Protein AF-A0A942S4Y6-F1 (afdb_monomer_lite)

Radius of gyration: 23.26 Å; chains: 1; bounding box: 68×37×54 Å

Secondary structure (DSSP, 8-state):
-HHHHHHHHHHHHHHHHHHHHGGG-------PPPPPPP-GGGS-GGGS-TTEEEEEE-GGGHHHHHHS--EE-TTS-EE-S-HHHHHHHHHTT--EEEETTHHHHTTSS-HHHHHHTTGGGEEEEE--TTS-HHHHHHHHHT-TTEEEEE-

Foldseek 3Di:
DVVVVVVVVVVVVVVVVVVVVPPPPPPDDDDDDDDDDDDVVPDDPVVADLFKKKFFFDPVCVVLQVVDDWDADPLQFIDSPDVLVSVLSVVQVFNDKDQPCVVVCVPDPCVVVCVVVRSSRMMMTTGDSPDPQVVSQVSQVVDNRTPHMGD

Sequence (151 aa):
MKTLKSVLTVIFCCIFIALFAQQNNESFNVKRGERPPVDLRSVPLDAMESSVLLIKFSEKHEKHLEGDPIEKNRNGNITFGILNVDALCEQFSVKDAHRLFSIIESKNGFTERHKAWGFHLWYKLAIDEKTDVIALVEEFSKLPEIETAEP

pLDDT: mean 85.15, std 12.19, range [54.22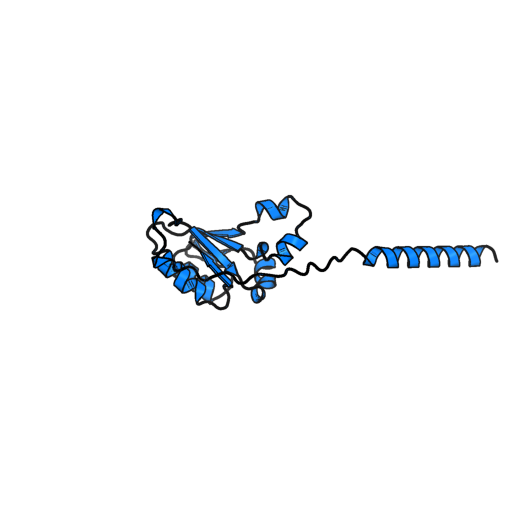, 97.62]

Structure (mmCIF, N/CA/C/O backbone):
data_AF-A0A942S4Y6-F1
#
_entry.id   AF-A0A942S4Y6-F1
#
loop_
_atom_site.group_PDB
_atom_site.id
_atom_site.type_symbol
_atom_site.label_atom_id
_atom_site.label_alt_id
_atom_site.label_comp_id
_atom_site.label_asym_id
_atom_site.label_entity_id
_atom_site.label_seq_id
_atom_site.pdbx_PDB_ins_code
_atom_site.Cartn_x
_atom_site.Cartn_y
_atom_site.Cartn_z
_atom_site.occupancy
_atom_site.B_iso_or_equiv
_atom_site.auth_seq_id
_atom_site.auth_comp_id
_atom_site.auth_asym_id
_atom_site.auth_atom_id
_atom_site.pdbx_PDB_model_num
ATOM 1 N N . MET A 1 1 ? 56.265 12.091 -39.473 1.00 57.72 1 MET A N 1
ATOM 2 C CA . MET A 1 1 ? 55.717 10.708 -39.490 1.00 57.72 1 MET A CA 1
ATOM 3 C C . MET A 1 1 ? 55.570 10.048 -38.114 1.00 57.72 1 MET A C 1
ATOM 5 O O . MET A 1 1 ? 54.661 9.242 -37.978 1.00 57.72 1 MET A O 1
ATOM 9 N N . LYS A 1 2 ? 56.407 10.340 -37.100 1.00 55.44 2 LYS A N 1
ATOM 10 C CA . LYS A 1 2 ? 56.277 9.726 -35.756 1.00 55.44 2 LYS A CA 1
ATOM 11 C C . LYS A 1 2 ? 55.042 10.217 -34.975 1.00 55.44 2 LYS A C 1
ATOM 13 O O . LYS A 1 2 ? 54.347 9.409 -34.378 1.00 55.44 2 LYS A O 1
ATOM 18 N N . THR A 1 3 ? 54.715 11.505 -35.074 1.00 62.59 3 THR A N 1
ATOM 19 C CA . THR A 1 3 ? 53.564 12.134 -34.396 1.00 62.59 3 THR A CA 1
ATOM 20 C C . THR A 1 3 ? 52.209 11.631 -34.901 1.00 62.59 3 THR A C 1
ATOM 22 O O . THR A 1 3 ? 51.333 11.338 -34.098 1.00 62.59 3 THR A O 1
ATOM 25 N N . LEU A 1 4 ? 52.053 11.439 -36.216 1.00 67.94 4 LEU A N 1
ATOM 26 C CA . LEU A 1 4 ? 50.808 10.928 -36.807 1.00 67.94 4 LEU A CA 1
ATOM 27 C C . LEU A 1 4 ? 50.520 9.472 -36.397 1.00 67.94 4 LEU A C 1
ATOM 29 O O . LEU A 1 4 ? 49.372 9.122 -36.146 1.00 67.94 4 LEU A O 1
ATOM 33 N N . LYS A 1 5 ? 51.565 8.640 -36.267 1.00 65.88 5 LYS A N 1
ATOM 34 C CA . LYS A 1 5 ? 51.426 7.261 -35.775 1.00 65.88 5 LYS A CA 1
ATOM 35 C C . LYS A 1 5 ? 50.996 7.231 -34.306 1.00 65.88 5 LYS A C 1
ATOM 37 O O . LYS A 1 5 ? 50.085 6.487 -33.981 1.00 65.88 5 LYS A O 1
ATOM 42 N N . SER A 1 6 ? 51.577 8.076 -33.449 1.00 65.44 6 SER A N 1
ATOM 43 C CA . SER A 1 6 ? 51.181 8.162 -32.034 1.00 65.44 6 SER A CA 1
ATOM 44 C C . SER A 1 6 ? 49.740 8.637 -31.838 1.00 65.44 6 SER A C 1
ATOM 46 O O . SER A 1 6 ? 49.042 8.087 -30.994 1.00 65.44 6 SER A O 1
ATOM 48 N N . VAL A 1 7 ? 49.266 9.603 -32.633 1.00 73.31 7 VAL A N 1
ATOM 49 C CA . VAL A 1 7 ? 47.866 10.066 -32.569 1.00 73.31 7 VAL A CA 1
ATOM 50 C C . VAL A 1 7 ? 46.901 8.955 -32.985 1.00 73.31 7 VAL A C 1
ATOM 52 O O . VAL A 1 7 ? 45.901 8.726 -32.309 1.00 73.31 7 VAL A O 1
ATOM 55 N N . LEU A 1 8 ? 47.228 8.209 -34.044 1.00 73.31 8 LEU A N 1
ATOM 56 C CA . LEU A 1 8 ? 46.394 7.103 -34.512 1.00 73.31 8 LEU A CA 1
ATOM 57 C C . LEU A 1 8 ? 46.310 5.965 -33.479 1.00 73.31 8 LEU A C 1
ATOM 59 O O . LEU A 1 8 ? 45.236 5.406 -33.272 1.00 73.31 8 LEU A O 1
ATOM 63 N N . THR A 1 9 ? 47.410 5.665 -32.778 1.00 74.50 9 THR A N 1
ATOM 64 C CA . THR A 1 9 ? 47.425 4.661 -31.703 1.00 74.50 9 THR A CA 1
ATOM 65 C C . THR A 1 9 ? 46.579 5.083 -30.500 1.00 74.50 9 THR A C 1
ATOM 67 O O . THR A 1 9 ? 45.875 4.251 -29.933 1.00 74.50 9 THR A O 1
ATOM 70 N N . VAL A 1 10 ? 46.603 6.365 -30.119 1.00 77.50 10 VAL A N 1
ATOM 71 C CA . VAL A 1 10 ? 45.775 6.879 -29.011 1.00 77.50 10 VAL A CA 1
ATOM 72 C C . VAL A 1 10 ? 44.292 6.808 -29.367 1.00 77.50 10 VAL A C 1
ATOM 74 O O . VAL A 1 10 ? 43.501 6.328 -28.561 1.00 77.50 10 VAL A O 1
ATOM 77 N N . ILE A 1 11 ? 43.920 7.189 -30.593 1.00 79.44 11 ILE A N 1
ATOM 78 C CA . ILE A 1 11 ? 42.534 7.086 -31.071 1.00 79.44 11 ILE A CA 1
ATOM 79 C C . ILE A 1 11 ? 42.068 5.625 -31.063 1.00 79.44 11 ILE A C 1
ATOM 81 O O . ILE A 1 11 ? 40.984 5.332 -30.564 1.00 79.44 11 ILE A O 1
ATOM 85 N N . PHE A 1 12 ? 42.900 4.698 -31.548 1.00 78.44 12 PHE A N 1
ATOM 86 C CA . PHE A 1 12 ? 42.571 3.272 -31.538 1.00 78.44 12 PHE A CA 1
ATOM 87 C C . PHE A 1 12 ? 42.386 2.732 -30.112 1.00 78.44 12 PHE A C 1
ATOM 89 O O . PHE A 1 12 ? 41.451 1.978 -29.862 1.00 78.44 12 PHE A O 1
ATOM 96 N N . CYS A 1 13 ? 43.215 3.173 -29.161 1.00 78.38 13 CYS A N 1
ATOM 97 C CA . CYS A 1 13 ? 43.097 2.806 -27.749 1.00 78.38 13 CYS A CA 1
ATOM 98 C C . CYS A 1 13 ? 41.799 3.343 -27.118 1.00 78.38 13 CYS A C 1
ATOM 100 O O . CYS A 1 13 ? 41.086 2.599 -26.448 1.00 78.38 13 CYS A O 1
ATOM 102 N N . CYS A 1 14 ? 41.429 4.600 -27.389 1.00 76.50 14 CYS A N 1
ATOM 103 C CA . CYS A 1 14 ? 40.179 5.189 -26.896 1.00 76.50 14 CYS A CA 1
ATOM 104 C C . CYS A 1 14 ? 38.933 4.492 -27.466 1.00 76.50 14 CYS A C 1
ATOM 106 O O . CYS A 1 14 ? 37.972 4.273 -26.731 1.00 76.50 14 CYS A O 1
ATOM 108 N N . ILE A 1 15 ? 38.958 4.101 -28.746 1.00 78.56 15 ILE A N 1
ATOM 109 C CA . ILE A 1 15 ? 37.868 3.335 -29.371 1.00 78.56 15 ILE A CA 1
ATOM 110 C C . ILE A 1 15 ? 37.761 1.942 -28.738 1.00 78.56 15 ILE A C 1
ATOM 112 O O . ILE A 1 15 ? 36.658 1.491 -28.437 1.00 78.56 15 ILE A O 1
ATOM 116 N N . PHE A 1 16 ? 38.892 1.281 -28.471 1.00 74.50 16 PHE A N 1
ATOM 117 C CA . PHE A 1 16 ? 38.907 -0.021 -27.801 1.00 74.50 16 PHE A CA 1
ATOM 118 C C . PHE A 1 16 ? 38.306 0.058 -26.390 1.00 74.50 16 PHE A C 1
ATOM 120 O O . PHE A 1 16 ? 37.473 -0.767 -26.030 1.00 74.50 16 PHE A O 1
ATOM 127 N N . ILE A 1 17 ? 38.660 1.085 -25.610 1.00 74.38 17 ILE A N 1
ATOM 128 C CA . ILE A 1 17 ? 38.122 1.295 -24.255 1.00 74.38 17 ILE A CA 1
ATOM 129 C C . ILE A 1 17 ? 36.610 1.575 -24.291 1.00 74.38 17 ILE A C 1
ATOM 131 O O . ILE A 1 17 ? 35.868 1.030 -23.474 1.00 74.38 17 ILE A O 1
ATOM 135 N N . ALA A 1 18 ? 36.137 2.371 -25.255 1.00 71.00 18 ALA A N 1
ATOM 136 C CA . ALA A 1 18 ? 34.712 2.663 -25.408 1.00 71.00 18 ALA A CA 1
ATOM 137 C C . ALA A 1 18 ? 33.885 1.409 -25.753 1.00 71.00 18 ALA A C 1
ATOM 139 O O . ALA A 1 18 ? 32.773 1.259 -25.251 1.00 71.00 18 ALA A O 1
ATOM 140 N N . LEU A 1 19 ? 34.441 0.482 -26.543 1.00 67.25 19 LEU A N 1
ATOM 141 C CA . LEU A 1 19 ? 33.783 -0.782 -26.899 1.00 67.25 19 LEU A CA 1
ATOM 142 C C . LEU A 1 19 ? 33.679 -1.756 -25.710 1.00 67.25 19 LEU A C 1
ATOM 144 O O . LEU A 1 19 ? 32.670 -2.446 -25.582 1.00 67.25 19 LEU A O 1
ATOM 148 N N . PHE A 1 20 ? 34.666 -1.785 -24.807 1.00 61.12 20 PHE A N 1
ATOM 149 C CA . PHE A 1 20 ? 34.602 -2.607 -23.587 1.00 61.12 20 PHE A CA 1
ATOM 150 C C . PHE A 1 20 ? 33.654 -2.041 -22.520 1.00 61.12 20 PHE A C 1
ATOM 152 O O . PHE A 1 20 ? 33.055 -2.805 -21.764 1.00 61.12 20 PHE A O 1
ATOM 159 N N . ALA A 1 21 ? 33.467 -0.719 -22.470 1.00 60.09 21 ALA A N 1
ATOM 160 C CA . ALA A 1 21 ? 32.578 -0.080 -21.498 1.00 60.09 21 ALA A CA 1
ATOM 161 C C . ALA A 1 21 ? 31.088 -0.426 -21.701 1.00 60.09 21 ALA A C 1
ATOM 163 O O . ALA A 1 21 ? 30.297 -0.294 -20.769 1.00 60.09 21 ALA A O 1
ATOM 164 N N . GLN A 1 22 ? 30.691 -0.897 -22.890 1.00 57.00 22 GLN A N 1
ATOM 165 C CA . GLN A 1 22 ? 29.293 -1.224 -23.201 1.00 57.00 22 GLN A CA 1
ATOM 166 C C . GLN A 1 22 ? 28.842 -2.624 -22.738 1.00 57.00 22 GLN A C 1
ATOM 168 O O . GLN A 1 22 ? 27.658 -2.930 -22.853 1.00 57.00 22 GLN A O 1
ATOM 173 N N . GLN A 1 23 ? 29.727 -3.478 -22.204 1.00 54.59 23 GLN A N 1
ATOM 174 C CA . GLN A 1 23 ? 29.368 -4.868 -21.868 1.00 54.59 23 GLN A CA 1
ATOM 175 C C . GLN A 1 23 ? 28.644 -5.068 -20.522 1.00 54.59 23 GLN A C 1
ATOM 177 O O . GLN A 1 23 ? 28.153 -6.165 -20.280 1.00 54.59 23 GLN A O 1
ATOM 182 N N . ASN A 1 24 ? 28.523 -4.046 -19.667 1.00 55.03 24 ASN A N 1
ATOM 183 C CA . ASN A 1 24 ? 28.030 -4.230 -18.289 1.00 55.03 24 ASN A CA 1
ATOM 184 C C . ASN A 1 24 ? 26.543 -3.899 -18.059 1.00 55.03 24 ASN A C 1
ATOM 186 O O . ASN A 1 24 ? 26.089 -3.936 -16.918 1.00 55.03 24 ASN A O 1
ATOM 190 N N . ASN A 1 25 ? 25.761 -3.614 -19.103 1.00 54.22 25 ASN A N 1
ATOM 191 C CA . ASN A 1 25 ? 24.304 -3.523 -18.969 1.00 54.22 25 ASN A CA 1
ATOM 192 C C . ASN A 1 25 ? 23.693 -4.923 -19.092 1.00 54.22 25 ASN A C 1
ATOM 194 O O . ASN A 1 25 ? 23.135 -5.278 -20.130 1.00 54.22 25 ASN A O 1
ATOM 198 N N . GLU A 1 26 ? 23.809 -5.733 -18.038 1.00 58.25 26 GLU A N 1
ATOM 199 C CA . GLU A 1 26 ? 22.995 -6.942 -17.935 1.00 58.25 26 GLU A CA 1
ATOM 200 C C . GLU A 1 26 ? 21.524 -6.532 -17.821 1.00 58.25 26 GLU A C 1
ATOM 202 O O . GLU A 1 26 ? 21.033 -6.156 -16.759 1.00 58.25 26 GLU A O 1
ATOM 207 N N . SER A 1 27 ? 20.799 -6.584 -18.938 1.00 59.25 27 SER A N 1
ATOM 208 C CA . SER A 1 27 ? 19.344 -6.501 -18.925 1.00 59.25 27 SER A CA 1
ATOM 209 C C . SER A 1 27 ? 18.805 -7.742 -18.208 1.00 59.25 27 SER A C 1
ATOM 211 O O . SER A 1 27 ? 18.756 -8.831 -18.788 1.00 59.25 27 SER A O 1
ATOM 213 N N . PHE A 1 28 ? 18.444 -7.605 -16.932 1.00 67.81 28 PHE A N 1
ATOM 214 C CA . PHE A 1 28 ? 17.877 -8.696 -16.144 1.00 67.81 28 PHE A CA 1
ATOM 215 C C . PHE A 1 28 ? 16.510 -9.104 -16.720 1.00 67.81 28 PHE A C 1
ATOM 217 O O . PHE A 1 28 ? 15.516 -8.409 -16.537 1.00 67.81 28 PHE A O 1
ATOM 224 N N . ASN A 1 29 ? 16.442 -10.241 -17.418 1.00 71.19 29 ASN A N 1
ATOM 225 C CA . ASN A 1 29 ? 15.181 -10.798 -17.915 1.00 71.19 29 ASN A CA 1
ATOM 226 C C . ASN A 1 29 ? 14.550 -11.704 -16.845 1.00 71.19 29 ASN A C 1
ATOM 228 O O . ASN A 1 29 ? 14.856 -12.897 -16.763 1.00 71.19 29 ASN A O 1
ATOM 232 N N . VAL A 1 30 ? 13.705 -11.125 -15.989 1.00 71.75 30 VAL A N 1
ATOM 233 C CA . VAL A 1 30 ? 13.006 -11.858 -14.925 1.00 71.75 30 VAL A CA 1
ATOM 234 C C . VAL A 1 30 ? 11.792 -12.580 -15.512 1.00 71.75 30 VAL A C 1
ATOM 236 O O . VAL A 1 30 ? 10.813 -11.957 -15.911 1.00 71.75 30 VAL A O 1
ATOM 239 N N . LYS A 1 31 ? 11.826 -13.917 -15.523 1.00 76.75 31 LYS A N 1
ATOM 240 C CA . LYS A 1 31 ? 10.651 -14.743 -15.834 1.00 76.75 31 LYS A CA 1
ATOM 241 C C . LYS A 1 31 ? 9.831 -14.941 -14.562 1.00 76.75 31 LYS A C 1
ATOM 243 O O . LYS A 1 31 ? 10.237 -15.702 -13.686 1.00 76.75 31 LYS A O 1
ATOM 248 N N . ARG A 1 32 ? 8.699 -14.244 -14.453 1.00 72.19 32 ARG A N 1
ATOM 249 C CA . ARG A 1 32 ? 7.766 -14.396 -13.328 1.00 72.19 32 ARG A CA 1
ATOM 250 C C . ARG A 1 32 ? 6.887 -15.628 -13.542 1.00 72.19 32 ARG A C 1
ATOM 252 O O . ARG A 1 32 ? 6.434 -15.874 -14.657 1.00 72.19 32 ARG A O 1
ATOM 259 N N . GLY A 1 33 ? 6.675 -16.401 -12.481 1.00 78.56 33 GLY A N 1
ATOM 260 C CA . GLY A 1 33 ? 5.610 -17.403 -12.444 1.00 78.56 33 GLY A CA 1
ATOM 261 C C . GLY A 1 33 ? 4.266 -16.748 -12.119 1.00 78.56 33 GLY A C 1
ATOM 262 O O . GLY A 1 33 ? 4.236 -15.637 -11.589 1.00 78.56 33 GLY A O 1
ATOM 263 N N . GLU A 1 34 ? 3.164 -17.431 -12.418 1.00 74.19 34 GLU A N 1
ATOM 264 C CA . GLU A 1 34 ? 1.840 -17.005 -11.958 1.00 74.19 34 GLU A CA 1
ATOM 265 C C . GLU A 1 34 ? 1.722 -17.254 -10.451 1.00 74.19 34 GLU A C 1
ATOM 267 O O . GLU A 1 34 ? 2.025 -18.348 -9.965 1.00 74.19 34 GLU A O 1
ATOM 272 N N . ARG A 1 35 ? 1.298 -16.235 -9.696 1.00 75.12 35 ARG A N 1
ATOM 273 C CA . ARG A 1 35 ? 0.971 -16.407 -8.280 1.00 75.12 35 ARG A CA 1
ATOM 274 C C . ARG A 1 35 ? -0.421 -17.044 -8.188 1.00 75.12 35 ARG A C 1
ATOM 276 O O . ARG A 1 35 ? -1.365 -16.453 -8.712 1.00 75.12 35 ARG A O 1
ATOM 283 N N . PRO A 1 36 ? -0.584 -18.213 -7.542 1.00 81.12 36 PRO A N 1
ATOM 284 C CA . PRO A 1 36 ? -1.907 -18.791 -7.360 1.00 81.12 36 PRO A CA 1
ATOM 285 C C . PRO A 1 36 ? -2.760 -17.878 -6.464 1.00 81.12 36 PRO A C 1
ATOM 287 O O . PRO A 1 36 ? -2.232 -17.313 -5.499 1.00 81.12 36 PRO A O 1
ATOM 290 N N . PRO A 1 37 ? -4.063 -17.728 -6.754 1.00 81.69 37 PRO A N 1
ATOM 291 C CA . PRO A 1 37 ? -4.955 -16.971 -5.891 1.00 81.69 37 PRO A CA 1
ATOM 292 C C . PRO A 1 37 ? -5.077 -17.668 -4.532 1.00 81.69 37 PRO A C 1
ATOM 294 O O . PRO A 1 37 ? -5.233 -18.889 -4.460 1.00 81.69 37 PRO A O 1
ATOM 297 N N . VAL A 1 38 ? -5.004 -16.884 -3.459 1.00 84.44 38 VAL A N 1
ATOM 298 C CA . VAL A 1 38 ? -5.196 -17.354 -2.084 1.00 84.44 38 VAL A CA 1
ATOM 299 C C . VAL A 1 38 ? -6.588 -16.929 -1.633 1.00 84.44 38 VAL A C 1
ATOM 301 O O . VAL A 1 38 ? -6.921 -15.749 -1.696 1.00 84.44 38 VAL A O 1
ATOM 304 N N . ASP A 1 39 ? -7.401 -17.878 -1.169 1.00 89.19 39 ASP A N 1
ATOM 305 C CA . ASP A 1 39 ? -8.663 -17.557 -0.503 1.00 89.19 39 ASP A CA 1
ATOM 306 C C . ASP A 1 39 ? -8.388 -17.196 0.959 1.00 89.19 39 ASP A C 1
ATOM 308 O O . ASP A 1 39 ? -8.274 -18.074 1.817 1.00 89.19 39 ASP A O 1
ATOM 312 N N . LEU A 1 40 ? -8.283 -15.896 1.243 1.00 88.81 40 LEU A N 1
ATOM 313 C CA . LEU A 1 40 ? -7.998 -15.377 2.584 1.00 88.81 40 LEU A CA 1
ATOM 314 C C . LEU A 1 40 ? -9.048 -15.788 3.622 1.00 88.81 40 LEU A C 1
ATOM 316 O O . LEU A 1 40 ? -8.729 -15.895 4.800 1.00 88.81 40 LEU A O 1
ATOM 320 N N . ARG A 1 41 ? -10.284 -16.091 3.206 1.00 89.75 41 ARG A N 1
ATOM 321 C CA . ARG A 1 41 ? -11.346 -16.523 4.129 1.00 89.75 41 ARG A CA 1
ATOM 322 C C . ARG A 1 41 ? -11.156 -17.961 4.604 1.00 89.75 41 ARG A C 1
ATOM 324 O O . ARG A 1 41 ? -11.755 -18.360 5.599 1.00 89.75 41 ARG A O 1
ATOM 331 N N . SER A 1 42 ? -10.330 -18.732 3.899 1.00 90.88 42 SER A N 1
ATOM 332 C CA . SER A 1 42 ? -9.935 -20.087 4.292 1.00 90.88 42 SER A CA 1
ATOM 333 C C . SER A 1 42 ? -8.698 -20.115 5.199 1.00 90.88 42 SER A C 1
ATOM 335 O O . SER A 1 42 ? -8.384 -21.160 5.772 1.00 90.88 42 SER A O 1
ATOM 337 N N . VAL A 1 43 ? -8.002 -18.980 5.339 1.00 89.50 43 VAL A N 1
ATOM 338 C CA . VAL A 1 43 ? -6.787 -18.854 6.148 1.00 89.50 43 VAL A CA 1
ATOM 339 C C . VAL A 1 43 ? -7.166 -18.629 7.620 1.00 89.50 43 VAL A C 1
ATOM 341 O O . VAL A 1 43 ? -7.983 -17.756 7.916 1.00 89.50 43 VAL A O 1
ATOM 344 N N . PRO A 1 44 ? -6.593 -19.393 8.568 1.00 90.19 44 PRO A N 1
ATOM 345 C CA . PRO A 1 44 ? -6.776 -19.151 9.997 1.00 90.19 44 PRO A CA 1
ATOM 346 C C . PRO A 1 44 ? -6.339 -17.739 10.422 1.00 90.19 44 PRO A C 1
ATOM 348 O O . PRO A 1 44 ? -5.318 -17.236 9.958 1.00 90.19 44 PRO A O 1
ATOM 351 N N . LEU A 1 45 ? -7.084 -17.105 11.335 1.00 85.31 45 LEU A N 1
ATOM 352 C CA . LEU A 1 45 ? -6.795 -15.734 11.793 1.00 85.31 45 LEU A CA 1
ATOM 353 C C . LEU A 1 45 ? -5.422 -15.591 12.467 1.00 85.31 45 LEU A C 1
ATOM 355 O O . LEU A 1 45 ? -4.814 -14.533 12.388 1.00 85.31 45 LEU A O 1
ATOM 359 N N . ASP A 1 46 ? -4.931 -16.644 13.118 1.00 88.31 46 ASP A N 1
ATOM 360 C CA . ASP A 1 46 ? -3.615 -16.683 13.764 1.00 88.31 46 ASP A CA 1
ATOM 361 C C . ASP A 1 46 ? -2.447 -16.784 12.769 1.00 88.31 46 ASP A C 1
ATOM 363 O O . ASP A 1 46 ? -1.297 -16.577 13.152 1.00 88.31 46 ASP A O 1
ATOM 367 N N . ALA A 1 47 ? -2.737 -17.069 11.497 1.00 88.75 47 ALA A N 1
ATOM 368 C CA . ALA A 1 47 ? -1.770 -17.052 10.407 1.00 88.75 47 ALA A CA 1
ATOM 369 C C . ALA A 1 47 ? -1.696 -15.694 9.675 1.00 88.75 47 ALA A C 1
ATOM 371 O O . ALA A 1 47 ? -0.939 -15.585 8.711 1.00 88.75 47 ALA A O 1
ATOM 372 N N . MET A 1 48 ? -2.463 -14.681 10.105 1.00 89.31 48 MET A N 1
ATOM 373 C CA . MET A 1 48 ? -2.503 -13.334 9.511 1.00 89.31 48 MET A CA 1
ATOM 374 C C . MET A 1 48 ? -1.995 -12.269 10.495 1.00 89.31 48 MET A C 1
ATOM 376 O O . MET A 1 48 ? -2.243 -12.364 11.699 1.00 89.31 48 MET A O 1
ATOM 380 N N . GLU A 1 49 ? -1.318 -11.226 10.000 1.00 89.44 49 GLU A N 1
ATOM 381 C CA . GLU A 1 49 ? -0.890 -10.093 10.830 1.00 89.44 49 GLU A CA 1
ATOM 382 C C . GLU A 1 49 ? -1.968 -8.994 10.826 1.00 89.44 49 GLU A C 1
ATOM 384 O O . GLU A 1 49 ? -2.021 -8.135 9.954 1.00 89.44 49 GLU A O 1
ATOM 389 N N . SER A 1 50 ? -2.825 -8.954 11.850 1.00 87.56 50 SER A N 1
ATOM 390 C CA . SER A 1 50 ? -3.979 -8.033 11.896 1.00 87.56 50 SER A CA 1
ATOM 391 C C . SER A 1 50 ? -3.647 -6.530 11.912 1.00 87.56 50 SER A C 1
ATOM 393 O O . SER A 1 50 ? -4.532 -5.712 11.674 1.00 87.56 50 SER A O 1
ATOM 395 N N . SER A 1 51 ? -2.402 -6.143 12.206 1.00 92.94 51 SER A N 1
ATOM 396 C CA . SER A 1 51 ? -1.948 -4.740 12.252 1.00 92.94 51 SER A CA 1
ATOM 397 C C . SER A 1 51 ? -1.175 -4.298 11.009 1.00 92.94 51 SER A C 1
ATOM 399 O O . SER A 1 51 ? -0.664 -3.172 10.959 1.00 92.94 51 SER A O 1
ATOM 401 N N . VAL A 1 52 ? -1.061 -5.165 10.003 1.00 94.75 52 VAL A N 1
ATOM 402 C CA . VAL A 1 52 ? -0.193 -4.948 8.851 1.00 94.75 52 VAL A CA 1
ATOM 403 C C . VAL A 1 52 ? -0.954 -5.185 7.556 1.00 94.75 52 VAL A C 1
ATOM 405 O O . VAL A 1 52 ? -1.694 -6.145 7.410 1.00 94.75 52 VAL A O 1
ATOM 408 N N . LEU A 1 53 ? -0.730 -4.298 6.589 1.00 96.38 53 LEU A N 1
ATOM 409 C CA . LEU A 1 53 ? -1.073 -4.537 5.195 1.00 96.38 53 LEU A CA 1
ATOM 410 C C . LEU A 1 53 ? 0.193 -4.400 4.355 1.00 96.38 53 LEU A C 1
ATOM 412 O O . LEU A 1 53 ? 0.875 -3.373 4.396 1.00 96.38 53 LEU A O 1
ATOM 416 N N . LEU A 1 54 ? 0.501 -5.417 3.564 1.00 96.94 54 LEU A N 1
ATOM 417 C CA . LEU A 1 54 ? 1.526 -5.348 2.536 1.00 96.94 54 LEU A CA 1
ATOM 418 C C . LEU A 1 54 ? 0.860 -5.037 1.203 1.00 96.94 54 LEU A C 1
ATOM 420 O O . LEU A 1 54 ? -0.072 -5.723 0.796 1.00 96.94 54 LEU A O 1
ATOM 424 N N . ILE A 1 55 ? 1.356 -4.025 0.499 1.00 97.00 55 ILE A N 1
ATOM 425 C CA . ILE A 1 55 ? 0.909 -3.715 -0.859 1.00 97.00 55 ILE A CA 1
ATOM 426 C C . ILE A 1 55 ? 2.101 -3.660 -1.797 1.00 97.00 55 ILE A C 1
ATOM 428 O O . ILE A 1 55 ? 3.176 -3.169 -1.441 1.00 97.00 55 ILE A O 1
ATOM 432 N N . LYS A 1 56 ? 1.892 -4.128 -3.021 1.00 96.31 56 LYS A N 1
ATOM 433 C CA . LYS A 1 56 ? 2.809 -3.917 -4.131 1.00 96.31 56 LYS A CA 1
ATOM 434 C C . LYS A 1 56 ? 2.126 -3.046 -5.166 1.00 96.31 56 LYS A C 1
ATOM 436 O O . LYS A 1 56 ? 1.086 -3.425 -5.699 1.00 96.31 56 LYS A O 1
ATOM 441 N N . PHE A 1 57 ? 2.721 -1.907 -5.482 1.00 97.00 57 PHE A N 1
ATOM 442 C CA . PHE A 1 57 ? 2.237 -1.075 -6.576 1.00 97.00 57 PHE A CA 1
ATOM 443 C C . PHE A 1 57 ? 2.553 -1.707 -7.932 1.00 97.00 57 PHE A C 1
ATOM 445 O O . PHE A 1 57 ? 3.553 -2.403 -8.107 1.00 97.00 57 PHE A O 1
ATOM 452 N N . SER A 1 58 ? 1.700 -1.427 -8.909 1.00 95.56 58 SER A N 1
ATOM 453 C CA . SER A 1 58 ? 1.954 -1.741 -10.310 1.00 95.56 58 SER A CA 1
ATOM 454 C C . SER A 1 58 ? 3.144 -0.943 -10.851 1.00 95.56 58 SER A C 1
ATOM 456 O O . SER A 1 58 ? 3.340 0.226 -10.519 1.00 95.56 58 SER A O 1
ATOM 458 N N . GLU A 1 59 ? 3.891 -1.542 -11.780 1.00 93.31 59 GLU A N 1
ATOM 459 C CA . GLU A 1 59 ? 5.068 -0.924 -12.424 1.00 93.31 59 GLU A CA 1
ATOM 460 C C . GLU A 1 59 ? 4.755 0.416 -13.111 1.00 93.31 59 GLU A C 1
ATOM 462 O O . GLU A 1 59 ? 5.618 1.278 -13.252 1.00 93.31 59 GLU A O 1
ATOM 467 N N . LYS A 1 60 ? 3.490 0.651 -13.484 1.00 94.62 60 LYS A N 1
ATOM 468 C CA . LYS A 1 60 ? 3.036 1.930 -14.053 1.00 94.62 60 LYS A CA 1
ATOM 469 C C . LYS A 1 60 ? 3.261 3.121 -13.113 1.00 94.62 60 LYS A C 1
ATOM 471 O O . LYS A 1 60 ? 3.356 4.245 -13.598 1.00 94.62 60 LYS A O 1
ATOM 476 N N . HIS A 1 61 ? 3.351 2.875 -11.806 1.00 93.31 61 HIS A N 1
ATOM 477 C CA . HIS A 1 61 ? 3.521 3.898 -10.775 1.00 93.31 61 HIS A CA 1
ATOM 478 C C . HIS A 1 61 ? 4.961 4.004 -10.256 1.00 93.31 61 HIS A C 1
ATOM 480 O O . HIS A 1 61 ? 5.226 4.840 -9.399 1.00 93.31 61 HIS A O 1
ATOM 486 N N . GLU A 1 62 ? 5.910 3.229 -10.794 1.00 91.62 62 GLU A N 1
ATOM 487 C CA . GLU A 1 62 ? 7.316 3.238 -10.360 1.00 91.62 62 GLU A CA 1
ATOM 488 C C . GLU A 1 62 ? 7.912 4.651 -10.349 1.00 91.62 62 GLU A C 1
ATOM 490 O O . GLU A 1 62 ? 8.387 5.120 -9.319 1.00 91.62 62 GLU A O 1
ATOM 495 N N . LYS A 1 63 ? 7.804 5.379 -11.467 1.00 90.69 63 LYS A N 1
ATOM 496 C CA . LYS A 1 63 ? 8.373 6.733 -11.589 1.00 90.69 63 LYS A CA 1
ATOM 497 C C . LYS A 1 63 ? 7.786 7.733 -10.596 1.00 90.69 63 LYS A C 1
ATOM 499 O O . LYS A 1 63 ? 8.491 8.635 -10.160 1.00 90.69 63 LYS A O 1
ATOM 504 N N . HIS A 1 64 ? 6.501 7.584 -10.279 1.00 91.94 64 HIS A N 1
ATOM 505 C CA . HIS A 1 64 ? 5.810 8.416 -9.295 1.00 91.94 64 HIS A CA 1
ATOM 506 C C . HIS A 1 64 ? 6.384 8.159 -7.898 1.00 91.94 64 HIS A C 1
ATOM 508 O O . HIS A 1 64 ? 6.828 9.076 -7.219 1.00 91.94 64 HIS A O 1
ATOM 514 N N . LEU A 1 65 ? 6.489 6.884 -7.523 1.00 90.94 65 LEU A N 1
ATOM 515 C CA . LEU A 1 65 ? 6.970 6.441 -6.211 1.00 90.94 65 LEU A CA 1
ATOM 516 C C . LEU A 1 65 ? 8.481 6.646 -5.991 1.00 90.94 65 LEU A C 1
ATOM 518 O O . LEU A 1 65 ? 8.942 6.673 -4.849 1.00 90.94 65 LEU A O 1
ATOM 522 N N . GLU A 1 66 ? 9.270 6.757 -7.062 1.00 86.50 66 GLU A N 1
ATOM 523 C CA . GLU A 1 66 ? 10.684 7.143 -6.981 1.00 86.50 66 GLU A CA 1
ATOM 524 C C . GLU A 1 66 ? 10.872 8.645 -6.732 1.00 86.50 66 GLU A C 1
ATOM 526 O O . GLU A 1 66 ? 11.809 9.030 -6.027 1.00 86.50 66 GLU A O 1
ATOM 531 N N . GLY A 1 67 ? 10.019 9.477 -7.337 1.00 77.19 67 GLY A N 1
ATOM 532 C CA . GLY A 1 67 ? 10.112 10.935 -7.276 1.00 77.19 67 GLY A CA 1
ATOM 533 C C . GLY A 1 67 ? 9.518 11.532 -6.004 1.00 77.19 67 GLY A C 1
ATOM 534 O O . GLY A 1 67 ? 10.081 12.491 -5.473 1.00 77.19 67 GLY A O 1
ATOM 535 N N . ASP A 1 68 ? 8.439 10.932 -5.500 1.00 71.38 68 ASP A N 1
ATOM 536 C CA . ASP A 1 68 ? 7.659 11.484 -4.398 1.00 71.38 68 ASP A CA 1
ATOM 537 C C . ASP A 1 68 ? 7.818 10.641 -3.119 1.00 71.38 68 ASP A C 1
ATOM 539 O O . ASP A 1 68 ? 7.502 9.445 -3.100 1.00 71.38 68 ASP A O 1
ATOM 543 N N . PRO A 1 69 ? 8.328 11.227 -2.018 1.00 73.44 69 PRO A N 1
ATOM 544 C CA . PRO A 1 69 ? 8.373 10.543 -0.736 1.00 73.44 69 PRO A CA 1
ATOM 545 C C . PRO A 1 69 ? 6.956 10.343 -0.182 1.00 73.44 69 PRO A C 1
ATOM 547 O O . PRO A 1 69 ? 6.051 11.127 -0.442 1.00 73.44 69 PRO A O 1
ATOM 550 N N . ILE A 1 70 ? 6.775 9.302 0.632 1.00 90.75 70 ILE A N 1
ATOM 551 C CA . ILE A 1 70 ? 5.534 9.098 1.387 1.00 90.75 70 ILE A CA 1
ATOM 552 C C . ILE A 1 70 ? 5.318 10.305 2.308 1.00 90.75 70 ILE A C 1
ATOM 554 O O . ILE A 1 70 ? 6.203 10.648 3.098 1.00 90.75 70 ILE A O 1
ATOM 558 N N . GLU A 1 71 ? 4.134 10.908 2.251 1.00 93.69 71 GLU A N 1
ATOM 559 C CA . GLU A 1 71 ? 3.775 12.058 3.078 1.00 93.69 71 GLU A CA 1
ATOM 560 C C . GLU A 1 71 ? 2.638 11.729 4.049 1.00 93.69 71 GLU A C 1
ATOM 562 O O . GLU A 1 71 ? 2.028 10.659 4.008 1.00 93.69 71 GLU A O 1
ATOM 567 N N . LYS A 1 72 ? 2.365 12.666 4.960 1.00 94.75 72 LYS A N 1
ATOM 568 C CA . LYS A 1 72 ? 1.190 12.632 5.830 1.00 94.75 72 LYS A CA 1
ATOM 569 C C . LYS A 1 72 ? 0.297 13.820 5.523 1.00 94.75 72 LYS A C 1
ATOM 571 O O . LYS A 1 72 ? 0.761 14.959 5.493 1.00 94.75 72 LYS A O 1
ATOM 576 N N . ASN A 1 73 ? -0.997 13.566 5.366 1.00 92.44 73 ASN A N 1
ATOM 577 C CA . ASN A 1 73 ? -1.984 14.623 5.209 1.00 92.44 73 ASN A CA 1
ATOM 578 C C . ASN A 1 73 ? -2.273 15.339 6.545 1.00 92.44 73 ASN A C 1
ATOM 580 O O . ASN A 1 73 ? -1.752 14.990 7.608 1.00 92.44 73 ASN A O 1
ATOM 584 N N . ARG A 1 74 ? -3.162 16.340 6.510 1.00 91.44 74 ARG A N 1
ATOM 585 C CA . ARG A 1 74 ? -3.551 17.137 7.694 1.00 91.44 74 ARG A CA 1
ATOM 586 C C . ARG A 1 74 ? -4.190 16.312 8.819 1.00 91.44 74 ARG A C 1
ATOM 588 O O . ARG A 1 74 ? -4.130 16.728 9.971 1.00 91.44 74 ARG A O 1
ATOM 595 N N . ASN A 1 75 ? -4.765 15.156 8.490 1.00 90.94 75 ASN A N 1
ATOM 596 C CA . ASN A 1 75 ? -5.392 14.221 9.429 1.00 90.94 75 ASN A CA 1
ATOM 597 C C . ASN A 1 75 ? -4.382 13.189 9.982 1.00 90.94 75 ASN A C 1
ATOM 599 O O . ASN A 1 75 ? -4.742 12.293 10.753 1.00 90.94 75 ASN A O 1
ATOM 603 N N . GLY A 1 76 ? -3.109 13.301 9.584 1.00 92.88 76 GLY A N 1
ATOM 604 C CA . GLY A 1 76 ? -2.036 12.383 9.953 1.00 92.88 76 GLY A CA 1
ATOM 605 C C . GLY A 1 76 ? -2.112 11.023 9.256 1.00 92.88 76 GLY A C 1
ATOM 606 O O . GLY A 1 76 ? -1.459 10.092 9.722 1.00 92.88 76 GLY A O 1
ATOM 607 N N . ASN A 1 77 ? -2.912 10.894 8.191 1.00 94.56 77 ASN A N 1
ATOM 608 C CA . ASN A 1 77 ? -2.972 9.686 7.368 1.00 94.56 77 ASN A CA 1
ATOM 609 C C . ASN A 1 77 ? -1.890 9.731 6.292 1.00 94.56 77 ASN A C 1
ATOM 611 O O . ASN A 1 77 ? -1.546 10.809 5.805 1.00 94.56 77 ASN A O 1
ATOM 615 N N . ILE A 1 78 ? -1.383 8.562 5.918 1.00 95.88 78 ILE A N 1
ATOM 616 C CA . ILE A 1 78 ? -0.404 8.415 4.845 1.00 95.88 78 ILE A CA 1
ATOM 617 C C . ILE A 1 78 ? -1.012 8.789 3.493 1.00 95.88 78 ILE A C 1
ATOM 619 O O . ILE A 1 78 ? -2.151 8.431 3.197 1.00 95.88 78 ILE A O 1
ATOM 623 N N . THR A 1 79 ? -0.218 9.475 2.674 1.00 95.88 79 THR A N 1
ATOM 624 C CA . THR A 1 79 ? -0.517 9.767 1.273 1.00 95.88 79 THR A CA 1
ATOM 625 C C . THR A 1 79 ? 0.671 9.419 0.389 1.00 95.88 79 THR A C 1
ATOM 627 O O . THR A 1 79 ? 1.811 9.790 0.677 1.00 95.88 79 THR A O 1
ATOM 630 N N . PHE A 1 80 ? 0.379 8.736 -0.708 1.00 95.50 80 PHE A N 1
ATOM 631 C CA . PHE A 1 80 ? 1.296 8.393 -1.787 1.00 95.50 80 PHE A CA 1
ATOM 632 C C . PHE A 1 80 ? 1.189 9.367 -2.965 1.00 95.50 80 PHE A C 1
ATOM 634 O O . PHE A 1 80 ? 1.976 9.255 -3.898 1.00 95.50 80 PHE A O 1
ATOM 641 N N . GLY A 1 81 ? 0.220 10.292 -2.966 1.00 94.62 81 GLY A N 1
ATOM 642 C CA . GLY A 1 81 ? -0.047 11.173 -4.108 1.00 94.62 81 GLY A CA 1
ATOM 643 C C . GLY A 1 81 ? -0.831 10.475 -5.223 1.00 94.62 81 GLY A C 1
ATOM 644 O O . GLY A 1 81 ? -0.846 10.940 -6.362 1.00 94.62 81 GLY A O 1
ATOM 645 N N . ILE A 1 82 ? -1.475 9.351 -4.903 1.00 95.38 82 ILE A N 1
ATOM 646 C CA . ILE A 1 82 ? -2.274 8.540 -5.821 1.00 95.38 82 ILE A CA 1
ATOM 647 C C . ILE A 1 82 ? -3.703 8.532 -5.288 1.00 95.38 82 ILE A C 1
ATOM 649 O O . ILE A 1 82 ? -3.995 7.875 -4.293 1.00 95.38 82 ILE A O 1
ATOM 653 N N . LEU A 1 83 ? -4.604 9.242 -5.972 1.00 95.19 83 LEU A N 1
ATOM 654 C CA . LEU A 1 83 ? -5.937 9.591 -5.464 1.00 95.19 83 LEU A CA 1
ATOM 655 C C . LEU A 1 83 ? -6.719 8.412 -4.859 1.00 95.19 83 LEU A C 1
ATOM 657 O O . LEU A 1 83 ? -7.226 8.525 -3.747 1.00 95.19 83 LEU A O 1
ATOM 661 N N . ASN A 1 84 ? -6.821 7.290 -5.577 1.00 97.12 84 ASN A N 1
ATOM 662 C CA . ASN A 1 84 ? -7.611 6.141 -5.122 1.00 97.12 84 ASN A CA 1
ATOM 663 C C . ASN A 1 84 ? -6.964 5.427 -3.927 1.00 97.12 84 ASN A C 1
ATOM 665 O O . ASN A 1 84 ? -7.656 4.979 -3.016 1.00 97.12 84 ASN A O 1
ATOM 669 N N . VAL A 1 85 ? -5.633 5.356 -3.911 1.00 97.00 85 VAL A N 1
ATOM 670 C CA . VAL A 1 85 ? -4.864 4.748 -2.819 1.00 97.00 85 VAL A CA 1
ATOM 671 C C . VAL A 1 85 ? -4.935 5.628 -1.574 1.00 97.00 85 VAL A C 1
ATOM 673 O O . VAL A 1 85 ? -5.162 5.125 -0.476 1.00 97.00 85 VAL A O 1
ATOM 676 N N . ASP A 1 86 ? -4.815 6.943 -1.747 1.00 96.69 86 ASP A N 1
ATOM 677 C CA . ASP A 1 86 ? -4.906 7.927 -0.670 1.00 96.69 86 ASP A CA 1
ATOM 678 C C . ASP A 1 86 ? -6.306 7.943 -0.048 1.00 96.69 86 ASP A C 1
ATOM 680 O O . ASP A 1 86 ? -6.437 8.032 1.172 1.00 96.69 86 ASP A O 1
ATOM 684 N N . ALA A 1 87 ? -7.352 7.774 -0.865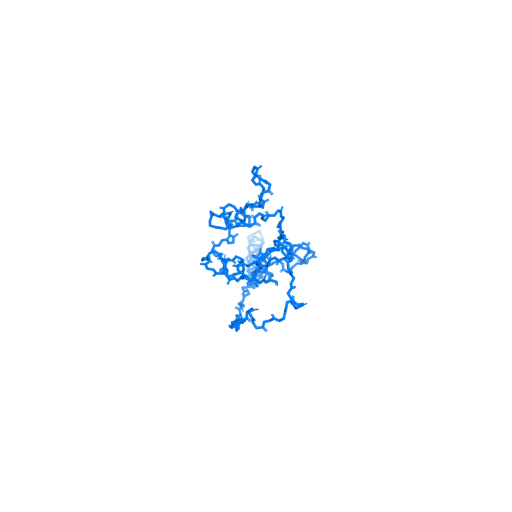 1.00 96.69 87 ALA A N 1
ATOM 685 C CA . ALA A 1 87 ? -8.724 7.638 -0.385 1.00 96.69 87 ALA A CA 1
ATOM 686 C C . ALA A 1 87 ? -8.899 6.406 0.518 1.00 96.69 87 ALA A C 1
ATOM 688 O O . ALA A 1 87 ? -9.497 6.521 1.588 1.00 96.69 87 ALA A O 1
ATOM 689 N N . LEU A 1 88 ? -8.336 5.248 0.144 1.00 96.38 88 LEU A N 1
ATOM 690 C CA . LEU A 1 88 ? -8.354 4.063 1.010 1.00 96.38 88 LEU A CA 1
ATOM 691 C C . LEU A 1 88 ? -7.499 4.266 2.268 1.00 96.38 88 LEU A C 1
ATOM 693 O O . LEU A 1 88 ? -7.933 3.919 3.365 1.00 96.38 88 LEU A O 1
ATOM 697 N N . CYS A 1 89 ? -6.316 4.873 2.148 1.00 95.81 89 CYS A N 1
ATOM 698 C CA . CYS A 1 89 ? -5.472 5.178 3.306 1.00 95.81 89 CYS A CA 1
ATOM 699 C C . CYS A 1 89 ? -6.191 6.090 4.307 1.00 95.81 89 CYS A C 1
ATOM 701 O O . CYS A 1 89 ? -6.078 5.895 5.517 1.00 95.81 89 CYS A O 1
ATOM 703 N N . GLU A 1 90 ? -6.966 7.060 3.823 1.00 95.06 90 GLU A N 1
ATOM 704 C CA . GLU A 1 90 ? -7.794 7.913 4.667 1.00 95.06 90 GLU A CA 1
ATOM 705 C C . GLU A 1 90 ? -8.979 7.158 5.277 1.00 95.06 90 GLU A C 1
ATOM 707 O O . GLU A 1 90 ? -9.169 7.223 6.493 1.00 95.06 90 GLU A O 1
ATOM 712 N N . GLN A 1 91 ? -9.725 6.401 4.468 1.00 94.19 91 GLN A N 1
ATOM 713 C CA . GLN A 1 91 ? -10.877 5.611 4.910 1.00 94.19 91 GLN A CA 1
ATOM 714 C C . GLN A 1 91 ? -10.511 4.641 6.039 1.00 94.19 91 GLN A C 1
ATOM 716 O O . GLN A 1 91 ? -11.250 4.520 7.016 1.00 94.19 91 GLN A O 1
ATOM 721 N N . PHE A 1 92 ? -9.358 3.984 5.926 1.00 93.25 92 PHE A N 1
ATOM 722 C CA . PHE A 1 92 ? -8.872 3.010 6.904 1.00 93.25 92 PHE A CA 1
ATOM 723 C C . PHE A 1 92 ? -7.875 3.596 7.909 1.00 93.25 92 PHE A C 1
ATOM 725 O O . PHE A 1 92 ? -7.309 2.868 8.718 1.00 93.25 92 PHE A O 1
ATOM 732 N N . SER A 1 93 ? -7.690 4.921 7.907 1.00 93.31 93 SER A N 1
ATOM 733 C CA . SER A 1 93 ? -6.838 5.636 8.864 1.00 93.31 93 SER A CA 1
ATOM 734 C C . SER A 1 93 ? -5.399 5.104 8.948 1.00 93.31 93 SER A C 1
ATOM 736 O O . SER A 1 93 ? -4.831 5.031 10.038 1.00 93.31 93 SER A O 1
ATOM 738 N N . VAL A 1 94 ? -4.786 4.766 7.811 1.00 94.94 94 VAL A N 1
ATOM 739 C CA . VAL A 1 94 ? -3.394 4.291 7.727 1.00 94.94 94 VAL A CA 1
ATOM 740 C C . VAL A 1 94 ? -2.452 5.381 8.244 1.00 94.94 94 VAL A C 1
ATOM 742 O O . VAL A 1 94 ? -2.340 6.454 7.645 1.00 94.94 94 VAL A O 1
ATOM 745 N N . LYS A 1 95 ? -1.774 5.126 9.369 1.00 91.56 95 LYS A N 1
ATOM 746 C CA . LYS A 1 95 ? -0.956 6.141 10.071 1.00 91.56 95 LYS A CA 1
ATOM 747 C C . LYS A 1 95 ? 0.529 6.083 9.758 1.00 91.56 95 LYS A C 1
ATOM 749 O O . LYS A 1 95 ? 1.238 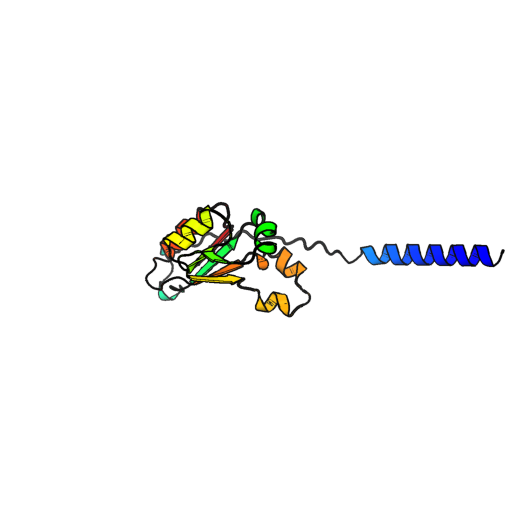7.068 9.997 1.00 91.56 95 LYS A O 1
ATOM 754 N N . ASP A 1 96 ? 1.002 4.948 9.267 1.00 95.31 96 ASP A N 1
ATOM 755 C CA . ASP A 1 96 ? 2.406 4.758 8.941 1.00 95.31 96 ASP A CA 1
ATOM 756 C C . ASP A 1 96 ? 2.575 3.848 7.731 1.00 95.31 96 ASP A C 1
ATOM 758 O O . ASP A 1 96 ? 1.778 2.934 7.512 1.00 95.31 96 ASP A O 1
ATOM 762 N N . ALA A 1 97 ? 3.606 4.125 6.939 1.00 95.69 97 ALA A N 1
ATOM 763 C CA . ALA A 1 97 ? 3.967 3.315 5.792 1.00 95.69 97 ALA A CA 1
ATOM 764 C C . ALA A 1 97 ? 5.452 3.464 5.474 1.00 95.69 97 ALA A C 1
ATOM 766 O O . ALA A 1 97 ? 6.027 4.545 5.594 1.00 95.69 97 ALA A O 1
ATOM 767 N N . HIS A 1 98 ? 6.074 2.383 5.017 1.00 93.44 98 HIS A N 1
ATOM 768 C CA . HIS A 1 98 ? 7.459 2.404 4.560 1.00 93.44 98 HIS A CA 1
ATOM 769 C C . HIS A 1 98 ? 7.700 1.365 3.470 1.00 93.44 98 HIS A C 1
ATOM 771 O O . HIS A 1 98 ? 6.998 0.358 3.381 1.00 93.44 98 HIS A O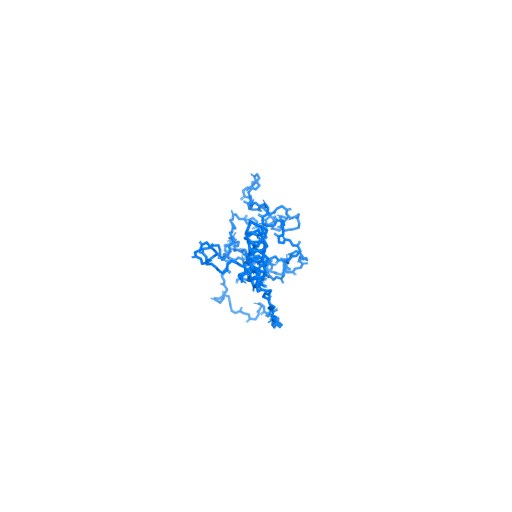 1
ATOM 777 N N . ARG A 1 99 ? 8.738 1.587 2.654 1.00 92.81 99 ARG A N 1
ATOM 778 C CA . ARG A 1 99 ? 9.204 0.585 1.688 1.00 92.81 99 ARG A CA 1
ATOM 779 C C . ARG A 1 99 ? 9.707 -0.653 2.425 1.00 92.81 99 ARG A C 1
ATOM 781 O O . ARG A 1 99 ? 10.655 -0.557 3.213 1.00 92.81 99 ARG A O 1
ATOM 788 N N . LEU A 1 100 ? 9.112 -1.804 2.116 1.00 92.38 100 LEU A N 1
ATOM 789 C CA . LEU A 1 100 ? 9.334 -3.074 2.814 1.00 92.38 100 LEU A CA 1
ATOM 790 C C . LEU A 1 100 ? 10.806 -3.516 2.762 1.00 92.38 100 LEU A C 1
ATOM 792 O O . LEU A 1 100 ? 11.355 -3.985 3.754 1.00 92.38 100 LEU A O 1
ATOM 796 N N . PHE A 1 101 ? 11.473 -3.308 1.624 1.00 88.44 101 PHE A N 1
ATOM 797 C CA . PHE A 1 101 ? 12.842 -3.785 1.384 1.00 88.44 101 PHE A CA 1
ATOM 798 C C . PHE A 1 101 ? 13.926 -2.694 1.470 1.00 88.44 101 PHE A C 1
ATOM 800 O O . PHE A 1 101 ? 15.085 -2.938 1.125 1.00 88.44 101 P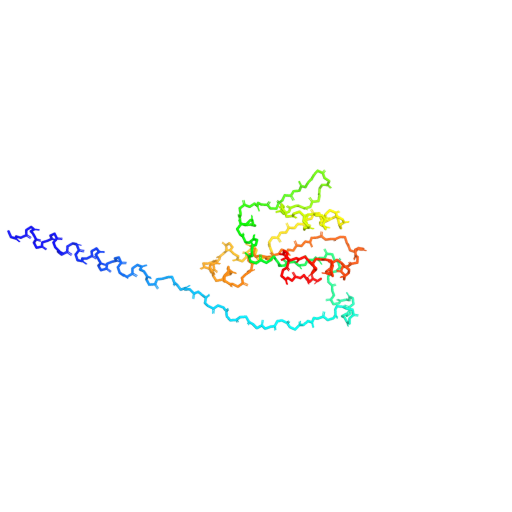HE A O 1
ATOM 807 N N . SER A 1 102 ? 13.592 -1.512 1.997 1.00 82.44 102 SER A N 1
ATOM 808 C CA . SER A 1 102 ? 14.489 -0.341 2.062 1.00 82.44 102 SER A CA 1
ATOM 809 C C . SER A 1 102 ? 15.847 -0.602 2.743 1.00 82.44 102 SER A C 1
ATOM 811 O O . SER A 1 102 ? 16.882 -0.068 2.331 1.00 82.44 102 SER A O 1
ATOM 813 N N . ILE A 1 103 ? 15.886 -1.466 3.763 1.00 73.44 103 ILE A N 1
ATOM 814 C CA . ILE A 1 103 ? 17.121 -1.812 4.493 1.00 73.44 103 ILE A CA 1
ATOM 815 C C . ILE A 1 103 ? 18.084 -2.638 3.622 1.00 73.44 103 ILE A C 1
ATOM 817 O O . ILE A 1 103 ? 19.301 -2.537 3.779 1.00 73.44 103 ILE A O 1
ATOM 821 N N . ILE A 1 104 ? 17.555 -3.453 2.708 1.00 70.06 104 ILE A N 1
ATOM 822 C CA . ILE A 1 104 ? 18.346 -4.353 1.856 1.00 70.06 104 ILE A CA 1
ATOM 823 C C . ILE A 1 104 ? 18.854 -3.602 0.614 1.00 70.06 104 ILE A C 1
ATOM 825 O O . ILE A 1 104 ? 19.983 -3.830 0.177 1.00 70.06 104 ILE A O 1
ATOM 829 N N . GLU A 1 105 ? 18.065 -2.660 0.087 1.00 65.56 105 GLU A N 1
ATOM 830 C CA . GLU A 1 105 ? 18.435 -1.801 -1.050 1.00 65.56 105 GLU A CA 1
ATOM 831 C C . GLU A 1 105 ? 19.654 -0.915 -0.768 1.00 65.56 105 GLU A C 1
ATOM 833 O O . GLU A 1 105 ? 20.481 -0.703 -1.649 1.00 65.56 105 GLU A O 1
ATOM 838 N N . SER A 1 106 ? 19.793 -0.421 0.464 1.00 65.06 106 SER A N 1
ATOM 839 C CA . SER A 1 106 ? 20.861 0.518 0.834 1.00 65.06 106 SER A CA 1
ATOM 840 C C . SER A 1 106 ? 22.227 -0.133 1.079 1.00 65.06 106 SER A C 1
ATOM 842 O O . SER A 1 106 ? 23.238 0.567 1.101 1.00 65.06 106 SER A O 1
ATOM 844 N N . LYS A 1 107 ? 22.285 -1.457 1.281 1.00 64.31 107 LYS A N 1
ATOM 845 C CA . LYS A 1 107 ? 23.508 -2.148 1.733 1.00 64.31 107 LYS A CA 1
ATOM 846 C C . LYS A 1 107 ? 24.256 -2.904 0.642 1.00 64.31 107 LYS A C 1
ATOM 848 O O . LYS A 1 107 ? 25.443 -3.169 0.811 1.00 64.31 107 LYS A O 1
ATOM 853 N N . ASN A 1 108 ? 23.596 -3.242 -0.463 1.00 60.38 108 ASN A N 1
ATOM 854 C CA . ASN A 1 108 ? 24.142 -4.175 -1.442 1.00 60.38 108 ASN A CA 1
ATOM 855 C C . ASN A 1 108 ? 24.125 -3.572 -2.852 1.00 60.38 108 ASN A C 1
ATOM 857 O O . ASN A 1 108 ? 23.127 -2.990 -3.262 1.00 60.38 108 ASN A O 1
ATOM 861 N N . GLY A 1 109 ? 25.183 -3.793 -3.639 1.00 66.38 109 GLY A N 1
ATOM 862 C CA . GLY A 1 109 ? 25.285 -3.383 -5.053 1.00 66.38 109 GLY A CA 1
ATOM 863 C C . GLY A 1 109 ? 24.345 -4.128 -6.018 1.00 66.38 109 GLY A C 1
ATOM 864 O O . GLY A 1 109 ? 24.683 -4.305 -7.183 1.00 66.38 109 GLY A O 1
ATOM 865 N N . PHE A 1 110 ? 23.191 -4.603 -5.539 1.00 71.81 110 PHE A N 1
ATOM 866 C CA . PHE A 1 110 ? 22.178 -5.347 -6.297 1.00 71.81 110 PHE A CA 1
ATOM 867 C C . PHE A 1 110 ? 20.918 -4.518 -6.578 1.00 71.81 110 PHE A C 1
ATOM 869 O O . PHE A 1 110 ? 19.872 -5.090 -6.880 1.00 71.81 110 PHE A O 1
ATOM 876 N N . THR A 1 111 ? 20.994 -3.188 -6.489 1.00 78.12 111 THR A N 1
ATOM 877 C CA . THR A 1 111 ? 19.856 -2.273 -6.671 1.00 78.12 111 THR A CA 1
ATOM 878 C C . THR A 1 111 ? 19.084 -2.553 -7.959 1.00 78.12 111 THR A C 1
ATOM 880 O O . THR A 1 111 ? 17.877 -2.761 -7.909 1.00 78.12 111 THR A O 1
ATOM 883 N N . GLU A 1 112 ? 19.777 -2.700 -9.090 1.00 81.38 112 GLU A N 1
ATOM 884 C CA . GLU A 1 112 ? 19.141 -2.983 -10.385 1.00 81.38 112 GLU A CA 1
ATOM 885 C C . GLU A 1 112 ? 18.442 -4.346 -10.425 1.00 81.38 112 GLU A C 1
ATOM 887 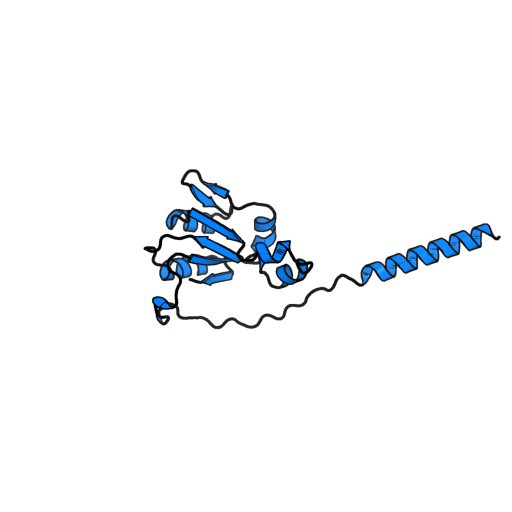O O . GLU A 1 112 ? 17.378 -4.496 -11.023 1.00 81.38 112 GLU A O 1
ATOM 892 N N . ARG A 1 113 ? 18.983 -5.348 -9.720 1.00 82.75 113 ARG A N 1
ATOM 893 C CA . ARG A 1 113 ? 18.321 -6.648 -9.586 1.00 82.75 113 ARG A CA 1
ATOM 894 C C . ARG A 1 113 ? 17.074 -6.525 -8.710 1.00 82.75 113 ARG A C 1
ATOM 896 O O . ARG A 1 113 ? 16.031 -7.032 -9.095 1.00 82.75 113 ARG A O 1
ATOM 903 N N . HIS A 1 114 ? 17.131 -5.836 -7.571 1.00 84.31 114 HIS A N 1
ATOM 904 C CA . HIS A 1 114 ? 15.938 -5.604 -6.743 1.00 84.31 114 HIS A CA 1
ATOM 905 C C . HIS A 1 114 ? 14.848 -4.843 -7.505 1.00 84.31 114 HIS A C 1
ATOM 907 O O . HIS A 1 114 ? 13.666 -5.173 -7.376 1.00 84.31 114 HIS A O 1
ATOM 913 N N . LYS A 1 115 ? 15.245 -3.883 -8.349 1.00 86.62 115 LYS A N 1
ATOM 914 C CA . LYS A 1 115 ? 14.329 -3.187 -9.252 1.00 86.62 115 LYS A CA 1
ATOM 915 C C . LYS A 1 115 ? 13.705 -4.118 -10.281 1.00 86.62 115 LYS A C 1
ATOM 917 O O . LYS A 1 115 ? 12.484 -4.163 -10.368 1.00 86.62 115 LYS A O 1
ATOM 922 N N . ALA A 1 116 ? 14.501 -4.957 -10.944 1.00 86.06 116 ALA A N 1
ATOM 923 C CA . ALA A 1 116 ? 13.996 -5.944 -11.903 1.00 86.06 116 ALA A CA 1
ATOM 924 C C . ALA A 1 116 ? 12.978 -6.932 -11.287 1.00 86.06 116 ALA A C 1
ATOM 926 O O . ALA A 1 116 ? 12.046 -7.384 -11.955 1.00 86.06 116 ALA A O 1
ATOM 927 N N . TRP A 1 117 ? 13.124 -7.252 -9.997 1.00 87.25 117 TRP A N 1
ATOM 928 C CA . TRP A 1 117 ? 12.171 -8.078 -9.244 1.00 87.25 117 TRP A CA 1
ATOM 929 C C . TRP A 1 117 ? 10.978 -7.291 -8.662 1.00 87.25 117 TRP A C 1
ATOM 931 O O . TRP A 1 117 ? 10.046 -7.896 -8.134 1.00 87.25 117 TRP A O 1
ATOM 941 N N . GLY A 1 118 ? 10.961 -5.960 -8.789 1.00 89.88 118 GLY A N 1
ATOM 942 C CA . GLY A 1 118 ? 9.877 -5.089 -8.326 1.00 89.88 118 GLY A CA 1
ATOM 943 C C . GLY A 1 118 ? 9.841 -4.868 -6.811 1.00 89.88 118 GLY A C 1
ATOM 944 O O . GLY A 1 118 ? 8.794 -4.512 -6.280 1.00 89.88 118 GLY A O 1
ATOM 945 N N . PHE A 1 119 ? 10.944 -5.095 -6.089 1.00 90.06 119 PHE A N 1
ATOM 946 C CA . PHE A 1 119 ? 10.979 -4.966 -4.621 1.00 90.06 119 PHE A CA 1
ATOM 947 C C . PHE A 1 119 ? 10.811 -3.528 -4.126 1.00 90.06 119 PHE A C 1
ATOM 949 O O . PHE A 1 119 ? 10.165 -3.303 -3.107 1.00 90.06 119 PHE A O 1
ATOM 956 N N . HIS A 1 120 ? 11.295 -2.558 -4.892 1.00 90.94 120 HIS A N 1
ATOM 957 C CA . HIS A 1 120 ? 11.119 -1.132 -4.618 1.00 90.94 120 HIS A CA 1
ATOM 958 C C . HIS A 1 120 ? 9.646 -0.671 -4.630 1.00 90.94 120 HIS A C 1
ATOM 960 O O . HIS A 1 120 ? 9.343 0.395 -4.101 1.00 90.94 120 HIS A O 1
ATOM 966 N N . LEU A 1 121 ? 8.732 -1.475 -5.192 1.00 94.31 121 LEU A N 1
ATOM 967 C CA . LEU A 1 121 ? 7.292 -1.198 -5.258 1.00 94.31 121 LEU A CA 1
ATOM 968 C C . LEU A 1 121 ? 6.509 -1.770 -4.069 1.00 94.31 121 LEU A C 1
ATOM 970 O O . LEU A 1 121 ? 5.293 -1.592 -4.010 1.00 94.31 121 LEU A O 1
ATOM 974 N N . TRP A 1 122 ? 7.172 -2.473 -3.147 1.00 95.56 122 TRP A N 1
ATOM 975 C CA . TRP A 1 122 ? 6.536 -3.047 -1.963 1.00 95.56 122 TRP A CA 1
ATOM 976 C C . TRP A 1 122 ? 6.553 -2.089 -0.780 1.00 95.56 122 TRP A C 1
ATOM 978 O O . TRP A 1 122 ? 7.606 -1.586 -0.374 1.00 95.56 122 TRP A O 1
ATOM 988 N N . TYR A 1 123 ? 5.390 -1.927 -0.163 1.00 96.25 123 TYR A N 1
ATOM 989 C CA . TYR A 1 123 ? 5.185 -1.086 1.004 1.00 96.25 123 TYR A CA 1
ATOM 990 C C . TYR A 1 123 ? 4.483 -1.872 2.104 1.00 96.25 123 TYR A C 1
ATOM 992 O O . TYR A 1 123 ? 3.582 -2.667 1.845 1.00 96.25 123 TYR A O 1
ATOM 1000 N N . LYS A 1 124 ? 4.917 -1.626 3.338 1.00 96.25 124 LYS A N 1
ATOM 1001 C CA . LYS A 1 124 ? 4.269 -2.096 4.557 1.00 96.25 124 LYS A CA 1
ATOM 1002 C C . LYS A 1 124 ? 3.512 -0.929 5.168 1.00 96.25 124 LYS A C 1
ATOM 1004 O O . LYS A 1 124 ? 4.125 0.095 5.468 1.00 96.25 124 LYS A O 1
ATOM 1009 N N . LEU A 1 125 ? 2.205 -1.086 5.323 1.00 96.88 125 LEU A N 1
ATOM 1010 C CA . LEU A 1 125 ? 1.288 -0.118 5.913 1.00 96.88 125 LEU A CA 1
ATOM 1011 C C . LEU A 1 125 ? 0.902 -0.603 7.311 1.00 96.88 125 LEU A C 1
ATOM 1013 O O . LEU A 1 125 ? 0.598 -1.780 7.503 1.00 96.88 125 LEU A O 1
ATOM 1017 N N . ALA A 1 126 ? 0.922 0.309 8.280 1.00 95.31 126 ALA A N 1
ATOM 1018 C CA . ALA A 1 126 ? 0.440 0.054 9.631 1.00 95.31 126 ALA A CA 1
ATOM 1019 C C . ALA A 1 126 ? -1.044 0.421 9.731 1.00 95.31 126 ALA A C 1
ATOM 1021 O O . ALA A 1 126 ? -1.434 1.559 9.438 1.00 95.31 126 ALA A O 1
ATOM 1022 N N . ILE A 1 127 ? -1.846 -0.541 10.174 1.00 94.44 127 ILE A N 1
ATOM 1023 C CA . ILE A 1 127 ? -3.296 -0.423 10.341 1.00 94.44 127 ILE A CA 1
ATOM 1024 C C . ILE A 1 127 ? -3.694 -0.737 11.785 1.00 94.44 127 ILE A C 1
ATOM 1026 O O . ILE A 1 127 ? -2.928 -1.335 12.540 1.00 94.44 127 ILE A O 1
ATOM 1030 N N . ASP A 1 128 ? -4.885 -0.300 12.192 1.00 92.44 128 ASP A N 1
ATOM 1031 C CA . ASP A 1 128 ? -5.422 -0.640 13.514 1.00 92.44 128 ASP A CA 1
ATOM 1032 C C . ASP A 1 128 ? -5.748 -2.141 13.567 1.00 92.44 128 ASP A C 1
ATOM 1034 O O . ASP A 1 128 ? -6.391 -2.648 12.650 1.00 92.44 128 ASP A O 1
ATOM 1038 N N . GLU A 1 129 ? -5.361 -2.837 14.641 1.00 90.88 129 GLU A N 1
ATOM 1039 C CA . GLU A 1 129 ? -5.619 -4.275 14.842 1.00 90.88 129 GLU A CA 1
ATOM 1040 C C . GLU A 1 129 ? -7.107 -4.656 14.783 1.00 90.88 129 GLU A C 1
ATOM 1042 O O . GLU A 1 129 ? -7.441 -5.822 14.581 1.00 90.88 129 GLU A O 1
ATOM 1047 N N . LYS A 1 130 ? -8.013 -3.693 14.992 1.00 91.31 130 LYS A N 1
ATOM 1048 C CA . LYS A 1 130 ? -9.468 -3.887 14.904 1.00 91.31 130 LYS A CA 1
ATOM 1049 C C . LYS A 1 130 ? -10.002 -3.758 13.479 1.00 91.31 130 LYS A C 1
ATOM 1051 O O . LYS A 1 130 ? -11.199 -3.954 13.270 1.00 91.31 130 LYS A O 1
ATOM 1056 N N . THR A 1 131 ? -9.159 -3.371 12.526 1.00 91.56 131 THR A N 1
ATOM 1057 C CA . THR A 1 131 ? -9.530 -3.264 11.116 1.00 91.56 131 THR A CA 1
ATOM 1058 C C . THR A 1 131 ? -9.815 -4.655 10.566 1.00 91.56 131 THR A C 1
ATOM 1060 O O . THR A 1 131 ? -9.072 -5.599 10.822 1.00 91.56 131 THR A O 1
ATOM 1063 N N . ASP A 1 132 ? -10.878 -4.785 9.775 1.00 91.75 132 ASP A N 1
ATOM 1064 C CA . ASP A 1 132 ? -11.096 -5.991 8.979 1.00 91.75 132 ASP A CA 1
ATOM 1065 C C . ASP A 1 132 ? -10.045 -6.040 7.859 1.00 91.75 132 ASP A C 1
ATOM 1067 O O . ASP A 1 132 ? -10.215 -5.448 6.790 1.00 91.75 132 ASP A O 1
ATOM 1071 N N . VAL A 1 133 ? -8.914 -6.692 8.145 1.00 92.12 133 VAL A N 1
ATOM 1072 C CA . VAL A 1 133 ? -7.770 -6.770 7.229 1.00 92.12 133 VAL A CA 1
ATOM 1073 C C . VAL A 1 133 ? -8.121 -7.512 5.937 1.00 92.12 133 VAL A C 1
ATOM 1075 O O . VAL A 1 133 ? -7.600 -7.174 4.878 1.00 92.12 133 VAL A O 1
ATOM 1078 N N . ILE A 1 134 ? -9.060 -8.464 5.977 1.00 92.81 134 ILE A N 1
ATOM 1079 C CA . ILE A 1 134 ? -9.504 -9.186 4.779 1.00 92.81 134 ILE A CA 1
ATOM 1080 C C . ILE A 1 134 ? -10.275 -8.230 3.872 1.00 92.81 134 ILE A C 1
ATOM 1082 O O . ILE A 1 134 ? -9.955 -8.121 2.688 1.00 92.81 134 ILE A O 1
ATOM 1086 N N . ALA A 1 135 ? -11.244 -7.495 4.425 1.00 92.81 135 ALA A N 1
ATOM 1087 C CA . ALA A 1 135 ? -11.972 -6.479 3.669 1.00 92.81 135 ALA A CA 1
ATOM 1088 C C . ALA A 1 135 ? -11.021 -5.407 3.111 1.00 92.81 135 ALA A C 1
ATOM 1090 O O . ALA A 1 135 ? -11.165 -4.984 1.966 1.00 92.81 135 ALA A O 1
ATOM 1091 N N . LEU A 1 136 ? -10.010 -5.010 3.886 1.00 94.00 136 LEU A N 1
ATOM 1092 C CA . LEU A 1 136 ? -8.991 -4.065 3.443 1.00 94.00 136 LEU A CA 1
ATOM 1093 C C . LEU A 1 136 ? -8.191 -4.588 2.241 1.00 94.00 136 LEU A C 1
ATOM 1095 O O . LEU A 1 136 ? -8.035 -3.872 1.251 1.00 94.00 136 LEU A O 1
ATOM 1099 N N . VAL A 1 137 ? -7.710 -5.833 2.304 1.00 95.12 137 VAL A N 1
ATOM 1100 C CA . VAL A 1 137 ? -6.998 -6.481 1.193 1.00 95.12 137 VAL A CA 1
ATOM 1101 C C . VAL A 1 137 ? -7.894 -6.574 -0.041 1.00 95.12 137 VAL A C 1
ATOM 1103 O O . VAL A 1 137 ? -7.435 -6.284 -1.147 1.00 95.12 137 VAL A O 1
ATOM 1106 N N . GLU A 1 138 ? -9.172 -6.925 0.128 1.00 94.50 138 GLU A N 1
ATOM 1107 C CA . GLU A 1 138 ? -10.149 -6.971 -0.964 1.00 94.50 138 GLU A CA 1
ATOM 1108 C C . GLU A 1 138 ? -10.342 -5.592 -1.621 1.00 94.50 138 GLU A C 1
ATOM 1110 O O . GLU A 1 138 ? -10.401 -5.516 -2.847 1.00 94.50 138 GLU A O 1
ATOM 1115 N N . GLU A 1 139 ? -10.412 -4.502 -0.850 1.00 96.69 139 GLU A N 1
ATOM 1116 C CA . GLU A 1 139 ? -10.540 -3.141 -1.394 1.00 96.69 139 GLU A CA 1
ATOM 1117 C C . GLU A 1 139 ? -9.275 -2.687 -2.135 1.00 96.69 139 GLU A C 1
ATOM 1119 O O . GLU A 1 139 ? -9.365 -2.224 -3.274 1.00 96.69 139 GLU A O 1
ATOM 1124 N N . PHE A 1 140 ? -8.088 -2.878 -1.551 1.00 97.00 140 PHE A N 1
ATOM 1125 C CA . PHE A 1 140 ? -6.829 -2.528 -2.219 1.00 97.00 140 PHE A CA 1
ATOM 1126 C C . PHE A 1 140 ? -6.600 -3.356 -3.488 1.00 97.00 140 PHE A C 1
ATOM 1128 O O . PHE A 1 140 ? -6.134 -2.819 -4.488 1.00 97.00 140 PHE A O 1
ATOM 1135 N N . SER A 1 141 ? -6.980 -4.635 -3.497 1.00 95.12 141 SER A N 1
ATOM 1136 C CA . SER A 1 141 ? -6.816 -5.518 -4.664 1.00 95.12 141 SER A CA 1
ATOM 1137 C C . SER A 1 141 ? -7.711 -5.146 -5.853 1.00 95.12 141 SER A C 1
ATOM 1139 O O . SER A 1 141 ? -7.471 -5.606 -6.968 1.00 95.12 141 SER A O 1
ATOM 1141 N N . LYS A 1 142 ? -8.752 -4.326 -5.647 1.00 96.25 142 LYS A N 1
ATOM 1142 C CA . LYS A 1 142 ? -9.604 -3.803 -6.732 1.00 96.25 142 LYS A CA 1
ATOM 1143 C C . LYS A 1 142 ? -8.962 -2.622 -7.461 1.00 96.25 142 LYS A C 1
ATOM 1145 O O . LYS A 1 142 ? -9.419 -2.266 -8.549 1.00 96.25 142 LYS A O 1
ATOM 1150 N N . LEU A 1 143 ? -7.945 -1.997 -6.867 1.00 97.62 143 LEU A N 1
ATOM 1151 C CA . LEU A 1 143 ? -7.292 -0.823 -7.426 1.00 97.62 143 LEU A CA 1
ATOM 1152 C C . LEU A 1 143 ? -6.325 -1.220 -8.553 1.00 97.62 143 LEU A C 1
ATOM 1154 O O . LEU A 1 143 ? -5.411 -2.005 -8.312 1.00 97.62 143 LEU A O 1
ATOM 1158 N N . PRO A 1 144 ? -6.447 -0.661 -9.774 1.00 96.69 144 PRO A N 1
ATOM 1159 C CA . PRO A 1 144 ? -5.496 -0.926 -10.858 1.00 96.69 144 PRO A CA 1
ATOM 1160 C C . PRO A 1 144 ? -4.072 -0.431 -10.554 1.00 96.69 144 PRO A C 1
ATOM 1162 O O . PRO A 1 144 ? -3.121 -0.806 -11.243 1.00 96.69 144 PRO A O 1
ATOM 1165 N N . GLU A 1 145 ? -3.920 0.443 -9.561 1.00 96.88 145 GLU A N 1
ATOM 1166 C CA . GLU A 1 145 ? -2.641 0.933 -9.066 1.00 96.88 145 GLU A CA 1
ATOM 1167 C C . GLU A 1 145 ? -1.879 -0.133 -8.272 1.00 96.88 145 GLU A C 1
ATOM 1169 O O . GLU A 1 145 ? -0.649 -0.074 -8.225 1.00 96.88 145 GLU A O 1
ATOM 1174 N N . ILE A 1 146 ? -2.582 -1.125 -7.721 1.00 97.00 146 ILE A N 1
ATOM 1175 C CA . ILE A 1 146 ? -2.051 -2.181 -6.861 1.00 97.00 146 ILE A CA 1
ATOM 1176 C C . ILE A 1 146 ? -1.937 -3.484 -7.661 1.00 97.00 146 ILE A C 1
ATOM 1178 O O . ILE A 1 146 ? -2.891 -3.958 -8.265 1.00 97.00 146 ILE A O 1
ATOM 1182 N N . GLU A 1 147 ? -0.740 -4.068 -7.686 1.00 94.75 147 GLU A N 1
ATOM 1183 C CA . GLU A 1 147 ? -0.494 -5.382 -8.293 1.00 94.75 147 GLU A CA 1
ATOM 1184 C C . GLU A 1 147 ? -0.924 -6.515 -7.354 1.00 94.75 147 GLU A C 1
ATOM 1186 O O . GLU A 1 147 ? -1.469 -7.519 -7.804 1.00 94.75 147 GLU A O 1
ATOM 1191 N N . THR A 1 148 ? -0.664 -6.369 -6.053 1.00 94.25 148 THR A N 1
ATOM 1192 C CA . THR A 1 148 ? -1.072 -7.336 -5.026 1.00 94.25 148 THR A CA 1
ATOM 1193 C C . THR A 1 148 ? -1.181 -6.666 -3.660 1.00 94.25 148 THR A C 1
ATOM 1195 O O . THR A 1 148 ? -0.462 -5.702 -3.381 1.00 94.25 148 THR A O 1
ATOM 1198 N N . ALA A 1 149 ? -2.058 -7.195 -2.811 1.00 95.38 149 ALA A N 1
ATOM 1199 C CA . ALA A 1 149 ? -2.209 -6.810 -1.414 1.00 95.38 149 ALA A CA 1
ATOM 1200 C C . ALA A 1 149 ? -2.299 -8.069 -0.537 1.00 95.38 149 ALA A C 1
ATOM 1202 O O . ALA A 1 149 ? -2.910 -9.059 -0.939 1.00 95.38 149 ALA A O 1
ATOM 1203 N N . GLU A 1 150 ? -1.653 -8.051 0.628 1.00 93.94 150 GLU A N 1
ATOM 1204 C CA . GLU A 1 150 ? -1.518 -9.207 1.524 1.00 93.94 150 GLU A CA 1
ATOM 1205 C C . GLU A 1 150 ? -1.634 -8.768 2.999 1.00 93.94 150 GLU A C 1
ATOM 1207 O O . GLU A 1 150 ? -1.105 -7.703 3.339 1.00 93.94 150 GLU A O 1
ATOM 1212 N N . PRO A 1 151 ? -2.337 -9.543 3.851 1.00 92.25 151 PRO A N 1
ATOM 1213 C CA . PRO A 1 151 ? -2.379 -9.341 5.301 1.00 92.25 151 PRO A CA 1
ATOM 1214 C C . PRO A 1 151 ? -1.150 -9.933 6.017 1.00 92.25 151 PRO A C 1
ATOM 1216 O O . PRO A 1 151 ? -0.339 -10.624 5.357 1.00 92.25 151 PRO A O 1
#